Protein AF-A0A965MWP8-F1 (afdb_monomer)

Solvent-accessible surface area (backbone atoms only — not comparable to full-atom values): 6562 Å² total; per-residue (Å²): 141,89,75,74,89,81,46,80,85,71,49,53,64,36,56,44,49,54,52,50,51,52,49,51,54,51,52,52,52,54,35,45,76,64,71,75,47,90,73,47,69,45,80,42,72,54,68,62,58,76,45,44,52,76,66,56,47,51,54,48,54,47,40,63,69,72,67,52,70,83,52,51,76,46,77,44,62,85,58,80,91,51,65,90,78,44,96,73,81,87,46,74,46,77,56,96,88,39,82,42,78,58,130

Sequence (103 aa):
PIHEDFSYASFSEGEKMRIDLSLLFTWREVARMKNSVNTNLLIMDEVFDSSLDGFGTEEFLKIIRYVIKDANVFVISHKTGLEDKFESVIKFEKVKGFSRMVV

Foldseek 3Di:
DPDPPDDLVNDALLVNLVVVVVVVVVVVVVCVVVVVDDAQEAEAEASPAPRDDPVRVVVVLCCVPPVDPNHDYHYHHPDPPCCVSDPDDWDWDADPNDIDTDD

Mean predicted aligned error: 6.61 Å

Secondary structure (DSSP, 8-state):
-------GGGS-HHHHHHHHHHHHHHHHHHHHHTTS----EEEEESTTSSS--HHHHHHHHHIIIII--S-EEEEE---TT-GGGSS---EEEEETTEEEEE-

Nearest PDB structures (foldseek):
  1f2t-assembly1_B  TM=6.663E-01  e=1.523E-05  Pyrococcus furiosus
  3qks-assembly1_B  TM=6.522E-01  e=3.146E-05  Pyrococcus furiosus
  1f2u-assembly1_D  TM=6.867E-01  e=2.959E-04  Pyrococcus furiosus
  1ii8-assembly1_B  TM=6.257E-01  e=1.992E-04  Pyrococcus furiosus
  3qkr-assembly1_B  TM=6.202E-01  e=2.428E-04  Pyrococcus furiosus

pLDDT: mean 84.42, std 8.91, range [51.06, 96.12]

Structure (mmCIF, N/CA/C/O backbone):
data_AF-A0A965MWP8-F1
#
_entry.id   AF-A0A965MWP8-F1
#
loop_
_atom_site.group_PDB
_atom_site.id
_atom_site.type_symbol
_atom_site.label_atom_id
_atom_site.label_alt_id
_atom_site.label_comp_id
_atom_site.label_asym_id
_atom_site.label_entity_id
_atom_site.label_seq_id
_atom_site.pdbx_PDB_ins_code
_atom_site.Cartn_x
_atom_site.Cartn_y
_atom_site.Cartn_z
_atom_site.occupancy
_atom_site.B_iso_or_equiv
_atom_site.auth_seq_id
_atom_site.auth_comp_id
_atom_site.auth_asym_id
_atom_site.auth_atom_id
_atom_site.pdbx_PDB_model_num
ATOM 1 N N . PRO A 1 1 ? 38.820 2.718 6.487 1.00 51.06 1 PRO A N 1
ATOM 2 C CA . PRO A 1 1 ? 37.371 2.599 6.786 1.00 51.06 1 PRO A CA 1
ATOM 3 C C . PRO A 1 1 ? 36.496 2.478 5.514 1.00 51.06 1 PRO A C 1
ATOM 5 O O . PRO A 1 1 ? 35.422 3.055 5.457 1.00 51.06 1 PRO A O 1
ATOM 8 N N . ILE A 1 2 ? 36.958 1.741 4.487 1.00 56.53 2 ILE A N 1
ATOM 9 C CA . ILE A 1 2 ? 36.350 1.715 3.133 1.00 56.53 2 ILE A CA 1
ATOM 10 C C . ILE A 1 2 ? 35.634 0.381 2.829 1.00 56.53 2 ILE A C 1
ATOM 12 O O . ILE A 1 2 ? 34.998 0.248 1.796 1.00 56.53 2 ILE A O 1
ATOM 16 N N . HIS A 1 3 ? 35.642 -0.580 3.751 1.00 60.59 3 HIS A N 1
ATOM 17 C CA . HIS A 1 3 ? 34.859 -1.809 3.624 1.00 60.59 3 HIS A CA 1
ATOM 18 C C . HIS A 1 3 ? 34.325 -2.211 4.996 1.00 60.59 3 HIS A C 1
ATOM 20 O O . HIS A 1 3 ? 34.868 -3.089 5.655 1.00 60.59 3 HIS A O 1
ATOM 26 N N . GLU A 1 4 ? 33.289 -1.520 5.461 1.00 62.12 4 GLU A N 1
ATOM 27 C CA . GLU A 1 4 ? 32.244 -2.286 6.133 1.00 62.12 4 GLU A CA 1
ATOM 28 C C . GLU A 1 4 ? 31.450 -2.950 5.009 1.00 62.12 4 GLU A C 1
ATOM 30 O O . GLU A 1 4 ? 31.057 -2.269 4.058 1.00 62.12 4 GLU A O 1
ATOM 35 N N . ASP A 1 5 ? 31.288 -4.272 5.073 1.00 71.00 5 A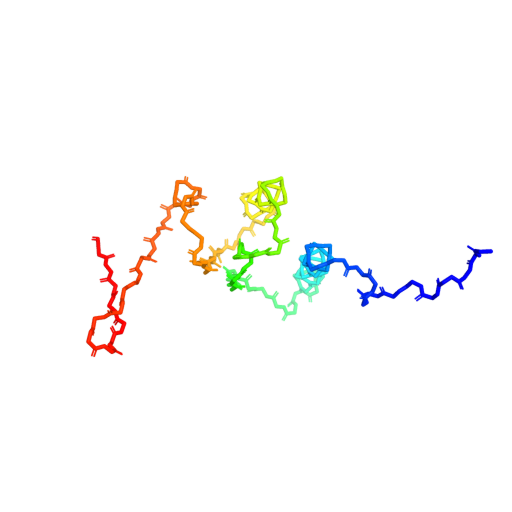SP A N 1
ATOM 36 C CA . ASP A 1 5 ? 30.460 -5.042 4.144 1.00 71.00 5 ASP A CA 1
ATOM 37 C C . ASP A 1 5 ? 28.995 -4.642 4.345 1.00 71.00 5 ASP A C 1
ATOM 39 O O . ASP A 1 5 ? 28.216 -5.293 5.045 1.00 71.00 5 ASP A O 1
ATOM 43 N N . PHE A 1 6 ? 28.641 -3.492 3.780 1.00 78.75 6 PHE A N 1
ATOM 44 C CA . PHE A 1 6 ? 27.314 -2.925 3.870 1.00 78.75 6 PHE A CA 1
ATOM 45 C C . PHE A 1 6 ? 26.363 -3.829 3.086 1.00 78.75 6 PHE A C 1
ATOM 47 O O . PHE A 1 6 ? 26.480 -3.986 1.870 1.00 78.75 6 PHE A O 1
ATOM 54 N N . SER A 1 7 ? 25.444 -4.470 3.799 1.00 87.38 7 SER A N 1
ATOM 55 C CA . SER A 1 7 ? 24.510 -5.446 3.239 1.00 87.38 7 SER A CA 1
ATOM 56 C C . SER A 1 7 ? 23.076 -4.969 3.435 1.00 87.38 7 SER A C 1
ATOM 58 O O . SER A 1 7 ? 22.824 -4.031 4.186 1.00 87.38 7 SER A O 1
ATOM 60 N N . TYR A 1 8 ? 22.102 -5.632 2.805 1.00 88.19 8 TYR A N 1
ATOM 61 C CA . TYR A 1 8 ? 20.685 -5.321 3.036 1.00 88.19 8 TYR A CA 1
ATOM 62 C C . TYR A 1 8 ? 20.318 -5.355 4.536 1.00 88.19 8 TYR A C 1
ATOM 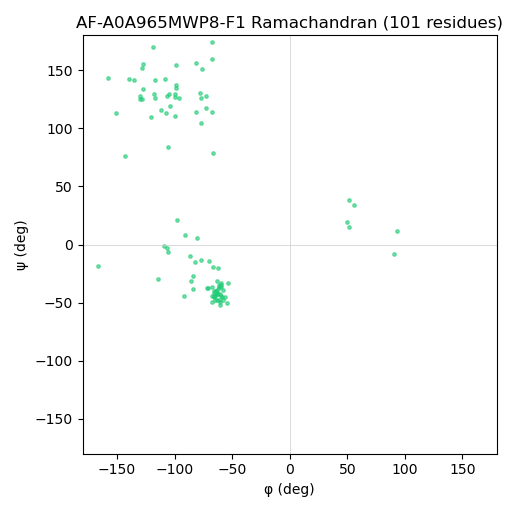64 O O . TYR A 1 8 ? 19.507 -4.562 5.009 1.00 88.19 8 TYR A O 1
ATOM 72 N N . ALA A 1 9 ? 20.969 -6.230 5.312 1.00 89.25 9 ALA A N 1
ATOM 73 C CA . ALA A 1 9 ? 20.760 -6.335 6.753 1.00 89.25 9 ALA A CA 1
ATOM 74 C C . ALA A 1 9 ? 21.238 -5.099 7.539 1.00 89.25 9 ALA A C 1
ATOM 76 O O . ALA A 1 9 ? 20.786 -4.902 8.665 1.00 89.25 9 ALA A O 1
ATOM 77 N N . SER A 1 10 ? 22.106 -4.270 6.951 1.00 90.12 10 SER A N 1
ATOM 78 C CA . SER A 1 10 ? 22.641 -3.043 7.551 1.00 90.12 10 SER A CA 1
ATOM 79 C C . SER A 1 10 ? 21.656 -1.865 7.520 1.00 90.12 10 SER A C 1
ATOM 81 O O . SER A 1 10 ? 21.891 -0.869 8.198 1.00 90.12 10 SER A O 1
ATOM 83 N N . PHE A 1 11 ? 20.564 -1.957 6.753 1.00 88.81 11 PHE A N 1
ATOM 84 C CA . PHE A 1 11 ? 19.542 -0.910 6.658 1.00 88.81 11 PHE A CA 1
ATOM 85 C C . PHE A 1 11 ? 18.539 -0.942 7.821 1.00 88.81 11 PHE A C 1
ATOM 87 O O . PHE A 1 11 ? 18.272 -1.990 8.415 1.00 88.81 11 PHE A O 1
ATOM 94 N N . SER A 1 12 ? 17.917 0.206 8.097 1.00 87.69 12 SER A N 1
ATOM 95 C CA . SER A 1 12 ? 16.724 0.280 8.947 1.00 87.69 12 SER A CA 1
ATOM 96 C C . SER A 1 12 ? 15.517 -0.393 8.282 1.00 87.69 12 SER A C 1
ATOM 98 O O . SER A 1 12 ? 15.453 -0.527 7.060 1.00 87.69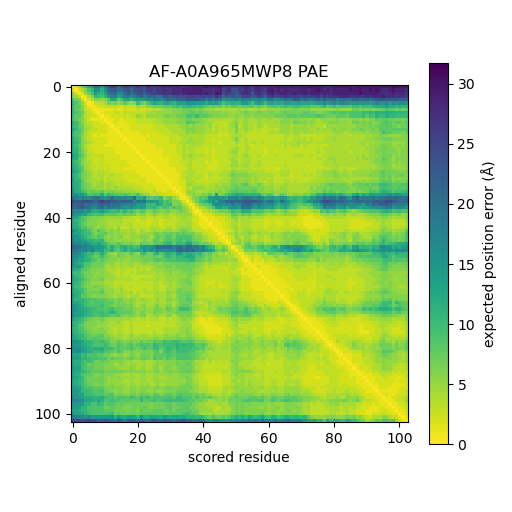 12 SER A O 1
ATOM 100 N N . GLU A 1 13 ? 14.512 -0.774 9.070 1.00 84.44 13 GLU A N 1
ATOM 101 C CA . GLU A 1 13 ? 13.305 -1.435 8.549 1.00 84.44 13 GLU A CA 1
ATOM 102 C C . GLU A 1 13 ? 12.541 -0.578 7.525 1.00 84.44 13 GLU A C 1
ATOM 104 O O . GLU A 1 13 ? 12.004 -1.097 6.548 1.00 84.44 13 GLU A O 1
ATOM 109 N N . GLY A 1 14 ? 12.547 0.748 7.682 1.00 83.00 14 GLY A N 1
ATOM 110 C CA . GLY A 1 14 ? 11.948 1.652 6.699 1.00 83.00 14 GLY A CA 1
ATOM 111 C C . GLY A 1 14 ? 12.725 1.738 5.389 1.00 83.00 14 GLY A C 1
ATOM 112 O O . GLY A 1 14 ? 12.132 1.810 4.313 1.00 83.00 14 GLY A O 1
ATOM 113 N N . GLU A 1 15 ? 14.055 1.703 5.452 1.00 86.88 15 GLU A N 1
ATOM 114 C CA . GLU A 1 15 ? 14.901 1.659 4.257 1.00 86.88 15 GLU A CA 1
ATOM 115 C C . GLU A 1 15 ? 14.746 0.337 3.511 1.00 86.88 15 GLU A C 1
ATOM 117 O O . GLU A 1 15 ? 14.556 0.353 2.295 1.00 86.88 15 GLU A O 1
ATOM 122 N N . LYS A 1 16 ? 14.744 -0.783 4.242 1.00 88.75 16 LYS A N 1
ATOM 123 C CA . LYS A 1 16 ? 14.454 -2.116 3.704 1.00 88.75 16 LYS A CA 1
ATOM 124 C C . LYS A 1 16 ? 13.111 -2.142 2.981 1.00 88.75 16 LYS A C 1
ATOM 126 O O . LYS A 1 16 ? 13.070 -2.478 1.802 1.00 88.75 16 LYS A O 1
ATOM 131 N N . MET A 1 17 ? 12.052 -1.649 3.628 1.00 85.75 17 MET A N 1
ATOM 132 C CA . MET A 1 17 ? 10.720 -1.549 3.026 1.00 85.75 17 MET A CA 1
ATOM 133 C C . MET A 1 17 ? 10.738 -0.730 1.726 1.00 85.75 17 MET A C 1
ATOM 135 O O . MET A 1 17 ? 10.177 -1.153 0.719 1.00 85.75 17 MET A O 1
ATOM 139 N N . ARG A 1 18 ? 11.414 0.428 1.690 1.00 85.19 18 ARG A N 1
ATOM 140 C CA . ARG A 1 18 ? 11.522 1.231 0.455 1.00 85.19 18 ARG A CA 1
ATOM 141 C C . ARG A 1 18 ? 12.250 0.488 -0.669 1.00 85.19 18 ARG A C 1
ATOM 143 O O . ARG A 1 18 ? 11.854 0.616 -1.831 1.00 85.19 18 ARG A O 1
ATOM 150 N N . ILE A 1 19 ? 13.293 -0.276 -0.344 1.00 89.56 19 ILE A N 1
ATOM 151 C CA . ILE A 1 19 ? 14.013 -1.116 -1.311 1.00 89.56 19 ILE A CA 1
ATOM 152 C C . ILE A 1 19 ? 13.085 -2.212 -1.844 1.00 89.56 19 ILE A C 1
ATOM 154 O O . ILE A 1 19 ? 12.960 -2.364 -3.059 1.00 89.56 19 ILE A O 1
ATOM 158 N N . ASP A 1 20 ? 12.377 -2.910 -0.959 1.00 88.44 20 ASP A N 1
ATOM 159 C CA . ASP A 1 20 ? 11.475 -4.005 -1.319 1.00 88.44 20 ASP A CA 1
ATOM 160 C C . ASP A 1 20 ? 10.310 -3.524 -2.189 1.00 88.44 20 ASP A C 1
ATOM 162 O O . ASP A 1 20 ? 10.007 -4.134 -3.215 1.00 88.44 20 ASP A O 1
ATOM 166 N N . LEU A 1 21 ? 9.716 -2.373 -1.858 1.00 86.75 21 LEU A N 1
ATOM 167 C CA . LEU A 1 21 ? 8.692 -1.721 -2.677 1.00 86.75 21 LEU A CA 1
ATOM 168 C C . LEU A 1 21 ? 9.220 -1.370 -4.073 1.00 86.75 21 LEU A C 1
ATOM 170 O O . LEU A 1 21 ? 8.557 -1.628 -5.079 1.00 86.75 21 LEU A O 1
ATOM 174 N N . SER A 1 22 ? 10.435 -0.822 -4.152 1.00 87.75 22 SER A N 1
ATOM 175 C CA . SER A 1 22 ? 11.071 -0.468 -5.427 1.00 87.75 22 SER A CA 1
ATOM 176 C C . SER A 1 22 ? 11.322 -1.706 -6.295 1.00 87.75 22 SER A C 1
ATOM 178 O O . SER A 1 22 ? 11.059 -1.690 -7.503 1.00 87.75 22 SER A O 1
ATOM 180 N N . LEU A 1 23 ? 11.782 -2.802 -5.684 1.00 91.50 23 LEU A N 1
ATOM 181 C CA . LEU A 1 23 ? 11.972 -4.087 -6.356 1.00 91.50 23 LEU A CA 1
ATOM 182 C C . LEU A 1 23 ? 10.640 -4.683 -6.815 1.00 91.50 23 LEU A C 1
ATOM 184 O O . LEU A 1 23 ? 10.540 -5.114 -7.963 1.00 91.50 23 LEU A O 1
ATOM 188 N N . LEU A 1 24 ? 9.608 -4.660 -5.970 1.00 88.62 24 LEU A N 1
ATOM 189 C CA . LEU A 1 24 ? 8.271 -5.151 -6.299 1.00 88.62 24 LEU A CA 1
ATOM 190 C C . LEU A 1 24 ? 7.697 -4.422 -7.517 1.00 88.62 24 LEU A C 1
ATOM 192 O O . LEU A 1 24 ? 7.230 -5.070 -8.458 1.00 88.62 24 LEU A O 1
ATOM 196 N N . PHE A 1 25 ? 7.775 -3.088 -7.549 1.00 85.81 25 PHE A N 1
ATOM 197 C CA . PHE A 1 25 ? 7.300 -2.314 -8.697 1.00 85.81 25 PHE A CA 1
ATOM 198 C C . PHE A 1 25 ? 8.123 -2.581 -9.956 1.00 85.81 25 PHE A C 1
ATOM 200 O O . PHE A 1 25 ? 7.545 -2.755 -11.029 1.00 85.81 25 PHE A O 1
ATOM 207 N N . THR A 1 26 ? 9.445 -2.708 -9.830 1.00 89.88 26 THR A N 1
ATOM 208 C CA . THR A 1 26 ? 10.323 -3.059 -10.957 1.00 89.88 26 THR A CA 1
ATOM 209 C C . THR A 1 26 ? 9.951 -4.419 -11.546 1.00 89.88 26 THR A C 1
ATOM 211 O O . THR A 1 26 ? 9.752 -4.548 -12.754 1.00 89.88 26 THR A O 1
ATOM 214 N N . TRP A 1 27 ? 9.801 -5.442 -10.703 1.00 87.50 27 TRP A N 1
ATOM 215 C CA . TRP A 1 27 ? 9.462 -6.790 -11.152 1.00 87.50 27 TRP A CA 1
ATOM 216 C C . TRP A 1 27 ? 8.056 -6.883 -11.734 1.00 87.50 27 TRP A C 1
ATOM 218 O O . TRP A 1 27 ? 7.863 -7.575 -12.735 1.00 87.50 27 TRP A O 1
ATOM 228 N N . ARG A 1 28 ? 7.091 -6.149 -11.173 1.00 84.75 28 ARG A N 1
ATOM 229 C CA . ARG A 1 28 ? 5.742 -6.035 -11.739 1.00 84.75 28 ARG A CA 1
ATOM 230 C C . ARG A 1 28 ? 5.778 -5.467 -13.158 1.00 84.75 28 ARG A C 1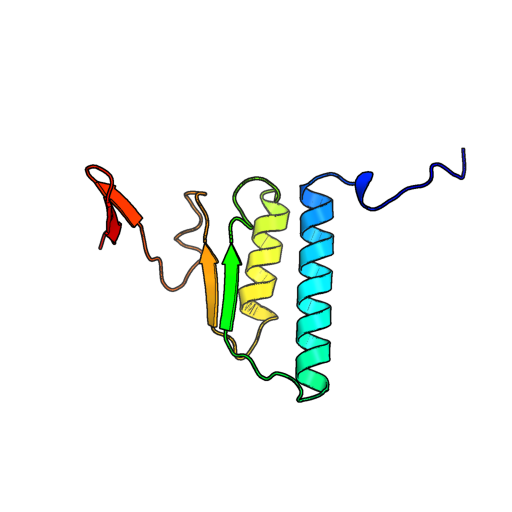
ATOM 232 O O . ARG A 1 28 ? 5.134 -6.011 -14.052 1.00 84.75 28 ARG A O 1
ATOM 239 N N . GLU A 1 29 ? 6.554 -4.410 -13.376 1.00 85.06 29 GLU A N 1
ATOM 240 C CA . GLU A 1 29 ? 6.714 -3.796 -14.695 1.00 85.06 29 GLU A CA 1
ATOM 241 C C . GLU A 1 29 ? 7.397 -4.741 -15.694 1.00 85.06 29 GLU A C 1
ATOM 243 O O . GLU A 1 29 ? 6.902 -4.933 -16.807 1.00 85.06 29 GLU A O 1
ATOM 248 N N . VAL A 1 30 ? 8.465 -5.429 -15.279 1.00 87.62 30 VAL A N 1
ATOM 249 C CA . VAL A 1 30 ? 9.142 -6.441 -16.107 1.00 87.62 30 VAL A CA 1
ATOM 250 C C . VAL A 1 30 ? 8.199 -7.594 -16.476 1.00 87.62 30 VAL A C 1
ATOM 252 O O . VAL A 1 30 ? 8.180 -8.030 -17.631 1.00 87.62 30 VAL A O 1
ATOM 255 N N . ALA A 1 31 ? 7.395 -8.082 -15.528 1.00 84.62 31 ALA A N 1
ATOM 256 C CA . ALA A 1 31 ? 6.428 -9.154 -15.765 1.00 84.62 31 ALA A CA 1
ATOM 257 C C . ALA A 1 31 ? 5.335 -8.737 -16.764 1.00 84.62 31 ALA A C 1
ATOM 259 O O . ALA A 1 31 ? 4.994 -9.519 -17.660 1.00 84.62 31 ALA A O 1
ATOM 260 N N . ARG A 1 32 ? 4.852 -7.488 -16.661 1.00 81.50 32 ARG A N 1
ATOM 261 C CA . ARG A 1 32 ? 3.895 -6.899 -17.606 1.00 81.50 32 ARG A CA 1
ATOM 262 C C . ARG A 1 32 ? 4.491 -6.794 -19.008 1.00 81.50 32 ARG A C 1
ATOM 264 O O . ARG A 1 32 ? 3.866 -7.234 -19.967 1.00 81.50 32 ARG A O 1
ATOM 271 N N . MET A 1 33 ? 5.715 -6.273 -19.135 1.00 84.38 33 MET A N 1
ATOM 272 C CA . MET A 1 33 ? 6.403 -6.138 -20.429 1.00 84.38 33 MET A CA 1
ATOM 273 C C . MET A 1 33 ? 6.614 -7.482 -21.133 1.00 84.38 33 MET A C 1
ATOM 275 O O . MET A 1 33 ? 6.536 -7.557 -22.357 1.00 84.38 33 MET A O 1
ATOM 279 N N . LYS A 1 34 ? 6.865 -8.555 -20.376 1.00 82.69 34 LYS A N 1
ATOM 280 C CA . LYS A 1 34 ? 7.040 -9.904 -20.930 1.00 82.69 34 LYS A CA 1
ATOM 281 C C . LYS A 1 34 ? 5.722 -10.622 -21.259 1.00 82.69 34 LYS A C 1
ATOM 283 O O . LYS A 1 34 ? 5.774 -11.804 -21.594 1.00 82.69 34 LYS A O 1
ATOM 288 N N . ASN A 1 35 ? 4.557 -9.963 -21.141 1.00 69.69 35 ASN A N 1
ATOM 289 C CA . ASN A 1 35 ? 3.215 -10.556 -21.302 1.00 69.69 35 ASN A CA 1
ATOM 290 C C . ASN A 1 35 ? 3.004 -11.853 -20.495 1.00 69.69 35 ASN A C 1
ATOM 292 O O . ASN A 1 35 ? 2.128 -12.655 -20.803 1.00 69.69 35 ASN A O 1
ATOM 296 N N . SER A 1 36 ? 3.830 -12.089 -19.475 1.00 61.69 36 SER A N 1
ATOM 297 C CA . SER A 1 36 ? 3.853 -13.365 -18.760 1.00 61.69 36 SER A CA 1
ATOM 298 C C . SER A 1 36 ? 2.784 -13.401 -17.670 1.00 61.69 36 SER A C 1
ATOM 300 O O . SER A 1 36 ? 2.288 -14.469 -17.332 1.00 61.69 36 SER A O 1
ATOM 302 N N . VAL A 1 37 ? 2.415 -12.231 -17.139 1.00 62.53 37 VAL A N 1
ATOM 303 C CA . VAL A 1 37 ? 1.383 -12.053 -16.116 1.00 62.53 37 VAL A CA 1
ATOM 304 C C . VAL A 1 37 ? 0.774 -10.660 -16.300 1.00 62.53 37 VAL A C 1
ATOM 306 O O . VAL A 1 37 ? 1.455 -9.658 -16.094 1.00 62.53 37 VAL A O 1
ATOM 309 N N . ASN A 1 38 ? -0.497 -10.579 -16.700 1.00 66.94 38 ASN A N 1
ATOM 310 C CA . ASN A 1 38 ? -1.253 -9.325 -16.694 1.00 66.94 38 ASN A CA 1
ATOM 311 C C . ASN A 1 38 ? -2.249 -9.364 -15.529 1.00 66.94 38 ASN A C 1
ATOM 313 O O . ASN A 1 38 ? -3.387 -9.803 -15.687 1.00 66.94 38 ASN A O 1
ATOM 317 N N . THR A 1 39 ? -1.785 -9.000 -14.333 1.00 76.75 39 THR A N 1
ATOM 318 C CA . THR A 1 39 ? -2.622 -8.917 -13.132 1.00 76.75 39 THR A CA 1
ATOM 319 C C . THR A 1 39 ? -3.030 -7.474 -12.868 1.00 76.75 39 THR A C 1
ATOM 321 O O . THR A 1 39 ? -2.202 -6.570 -12.750 1.00 76.75 39 THR A O 1
ATOM 324 N N . ASN A 1 40 ? -4.335 -7.272 -12.715 1.00 86.00 40 ASN A N 1
ATOM 325 C CA . ASN A 1 40 ? -4.943 -5.997 -12.343 1.00 86.00 40 ASN A CA 1
ATOM 326 C C . ASN A 1 40 ? -5.249 -5.925 -10.836 1.00 86.00 40 ASN A C 1
ATOM 328 O O . ASN A 1 40 ? -6.120 -5.162 -10.432 1.00 86.00 40 ASN A O 1
ATOM 332 N N . LEU A 1 41 ? -4.589 -6.744 -10.014 1.00 88.62 41 LEU A N 1
ATOM 333 C CA . LEU A 1 41 ? -4.806 -6.831 -8.572 1.00 88.62 41 LEU A CA 1
ATOM 334 C C . LEU A 1 41 ? -3.463 -6.747 -7.851 1.00 88.62 41 LEU A C 1
ATOM 336 O O . LEU A 1 41 ? -2.543 -7.504 -8.159 1.00 88.62 41 LEU A O 1
ATOM 340 N N . LEU A 1 42 ? -3.374 -5.839 -6.885 1.00 89.62 42 LEU A N 1
ATOM 341 C CA . LEU A 1 42 ? -2.246 -5.698 -5.973 1.00 89.62 42 LEU A CA 1
ATOM 342 C C . LEU A 1 42 ? -2.785 -5.651 -4.543 1.00 89.62 42 LEU A C 1
ATOM 344 O O . LEU A 1 42 ? -3.636 -4.820 -4.244 1.00 89.62 42 LEU A O 1
ATOM 348 N N . ILE A 1 43 ? -2.295 -6.533 -3.675 1.00 91.25 43 ILE A N 1
ATOM 349 C CA . ILE A 1 43 ? -2.647 -6.564 -2.252 1.00 91.25 43 ILE A CA 1
ATOM 350 C C . ILE A 1 43 ? -1.373 -6.287 -1.460 1.00 91.25 43 ILE A C 1
ATOM 352 O O . ILE A 1 43 ? -0.360 -6.950 -1.673 1.00 91.25 43 ILE A O 1
ATOM 356 N N . MET A 1 44 ? -1.432 -5.292 -0.583 1.00 89.69 44 MET A N 1
ATOM 357 C CA . MET A 1 44 ? -0.311 -4.793 0.207 1.00 89.69 44 MET A CA 1
ATOM 358 C C . MET A 1 44 ? -0.660 -4.955 1.683 1.00 89.69 44 MET A C 1
ATOM 360 O O . MET A 1 44 ? -1.546 -4.253 2.165 1.00 89.69 44 MET A O 1
ATOM 364 N N . ASP A 1 45 ? -0.003 -5.877 2.381 1.00 89.06 45 ASP A N 1
ATOM 365 C CA . ASP A 1 45 ? -0.273 -6.151 3.796 1.00 89.06 45 ASP A CA 1
ATOM 366 C C . ASP A 1 45 ? 0.742 -5.455 4.709 1.00 89.06 45 ASP A C 1
ATOM 368 O O . ASP A 1 45 ? 1.929 -5.411 4.389 1.00 89.06 45 ASP A O 1
ATOM 372 N N . GLU A 1 46 ? 0.256 -4.860 5.799 1.00 85.50 46 GLU A N 1
ATOM 373 C CA . GLU A 1 46 ? 1.015 -4.159 6.853 1.00 85.50 46 GLU A CA 1
ATOM 374 C C . GLU A 1 46 ? 2.010 -3.068 6.388 1.00 85.50 46 GLU A C 1
ATOM 376 O O . GLU A 1 46 ? 2.838 -2.584 7.163 1.00 85.50 46 GLU A O 1
ATOM 381 N N . VAL A 1 47 ? 1.921 -2.595 5.139 1.00 81.62 47 VAL A N 1
ATOM 382 C CA . VAL A 1 47 ? 2.921 -1.680 4.545 1.00 81.62 47 VAL A CA 1
ATOM 383 C C . VAL A 1 47 ? 3.050 -0.327 5.254 1.00 81.62 47 VAL A C 1
ATOM 385 O O . VAL A 1 47 ? 4.075 0.343 5.129 1.00 81.62 47 VAL A O 1
ATOM 388 N N . PHE A 1 48 ? 2.035 0.080 6.020 1.00 80.56 48 PHE A N 1
ATOM 389 C CA . PHE A 1 48 ? 2.010 1.355 6.743 1.00 80.56 48 PHE A CA 1
ATOM 390 C C . PHE A 1 48 ? 2.224 1.239 8.256 1.00 80.56 48 PHE A C 1
ATOM 392 O O . PHE A 1 48 ? 2.328 2.275 8.921 1.00 80.56 48 PHE A O 1
ATOM 399 N N . ASP A 1 49 ? 2.282 0.028 8.812 1.00 76.38 49 ASP A N 1
ATOM 400 C CA . ASP A 1 49 ? 2.012 -0.178 10.241 1.00 76.38 49 ASP A CA 1
ATOM 401 C C . ASP A 1 49 ? 3.199 0.103 11.164 1.00 76.38 49 ASP A C 1
ATOM 403 O O . ASP A 1 49 ? 3.002 0.310 12.360 1.00 76.38 49 ASP A O 1
ATOM 407 N N . SER A 1 50 ? 4.424 0.204 10.642 1.00 67.38 50 SER A N 1
ATOM 408 C CA . SER A 1 50 ? 5.572 0.626 11.468 1.00 67.38 50 SER A CA 1
ATOM 409 C C . SER A 1 50 ? 6.837 1.019 10.704 1.00 67.38 50 SER A C 1
ATOM 411 O O . SER A 1 50 ? 7.678 1.721 11.262 1.00 67.38 50 SER A O 1
ATOM 413 N N . SER A 1 51 ? 6.984 0.617 9.440 1.00 66.06 51 SER A N 1
ATOM 414 C CA . SER A 1 51 ? 8.252 0.794 8.718 1.00 66.06 51 SER A CA 1
ATOM 415 C C . SER A 1 51 ? 8.397 2.164 8.049 1.00 66.06 51 SER A C 1
ATOM 417 O O . SER A 1 51 ? 9.510 2.671 7.931 1.00 66.06 51 SER A O 1
ATOM 419 N N . LEU A 1 52 ? 7.300 2.787 7.605 1.00 74.31 52 LEU A N 1
ATOM 420 C CA . LEU A 1 52 ? 7.345 4.051 6.862 1.00 74.31 52 LEU A CA 1
ATOM 421 C C . LEU A 1 52 ? 7.042 5.258 7.758 1.00 74.31 52 LEU A C 1
ATOM 423 O O . LEU A 1 52 ? 6.021 5.319 8.449 1.00 74.31 52 LEU A O 1
ATOM 427 N N . ASP A 1 53 ? 7.916 6.259 7.681 1.00 79.94 53 ASP A N 1
ATOM 428 C CA . ASP A 1 53 ? 7.678 7.587 8.236 1.00 79.94 53 ASP A CA 1
ATOM 429 C C . ASP A 1 53 ? 6.558 8.322 7.472 1.00 79.94 53 ASP A C 1
ATOM 431 O O . ASP A 1 53 ? 6.009 7.833 6.476 1.00 79.94 53 ASP A O 1
ATOM 435 N N . GLY A 1 54 ? 6.167 9.505 7.959 1.00 81.50 54 GLY A N 1
ATOM 436 C CA . GLY A 1 54 ? 5.102 10.297 7.332 1.00 81.50 54 GLY A CA 1
ATOM 437 C C . GLY A 1 54 ? 5.398 10.630 5.866 1.00 81.50 54 GLY A C 1
ATOM 438 O O . GLY A 1 54 ? 4.511 10.528 5.022 1.00 81.50 54 GLY A O 1
ATOM 439 N N . PHE A 1 55 ? 6.660 10.936 5.556 1.00 84.31 55 PHE A N 1
ATOM 440 C CA . PHE A 1 55 ? 7.105 11.219 4.194 1.00 84.31 55 PHE A CA 1
ATOM 441 C C . PHE A 1 55 ? 7.048 9.974 3.296 1.00 84.31 55 PHE A C 1
ATOM 443 O O . PHE A 1 55 ? 6.449 10.015 2.223 1.00 84.31 55 PHE A O 1
ATOM 450 N N . GLY A 1 56 ? 7.592 8.839 3.744 1.00 82.06 56 GLY A N 1
ATOM 451 C CA . GLY A 1 56 ? 7.545 7.580 2.999 1.00 82.06 56 GLY A CA 1
ATOM 452 C C . GLY A 1 56 ? 6.118 7.088 2.755 1.00 82.06 56 GLY A C 1
ATOM 453 O O . GLY A 1 56 ? 5.824 6.566 1.681 1.00 82.06 56 GLY A O 1
ATOM 454 N N . THR A 1 57 ? 5.217 7.319 3.712 1.00 84.25 57 THR A N 1
ATOM 455 C CA . THR A 1 57 ? 3.780 7.048 3.564 1.00 84.25 57 THR A CA 1
ATOM 456 C C . THR A 1 57 ? 3.176 7.881 2.427 1.00 84.25 57 THR A C 1
ATOM 458 O O . THR A 1 57 ? 2.471 7.341 1.577 1.00 84.25 57 THR A O 1
ATOM 461 N N . GLU A 1 58 ? 3.459 9.186 2.377 1.00 85.94 58 GLU A N 1
ATOM 462 C CA . GLU A 1 58 ? 2.925 10.085 1.346 1.00 85.94 58 GLU A CA 1
ATOM 463 C C . GLU A 1 58 ? 3.446 9.739 -0.056 1.00 85.94 58 GLU A C 1
ATOM 465 O O .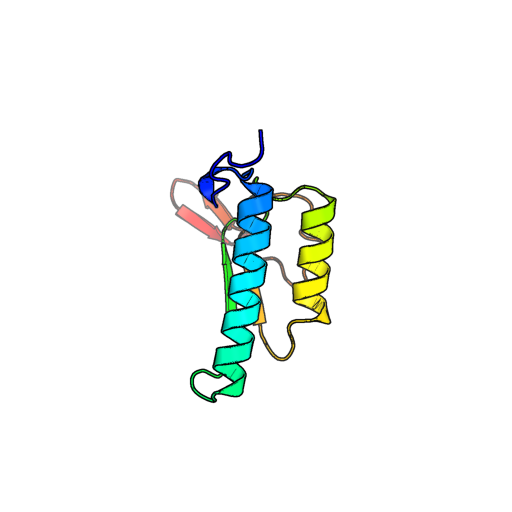 GLU A 1 58 ? 2.667 9.659 -1.008 1.00 85.94 58 GLU A O 1
ATOM 470 N N . GLU A 1 59 ? 4.748 9.484 -0.188 1.00 85.81 59 GLU A N 1
ATOM 471 C CA . GLU A 1 59 ? 5.349 9.097 -1.468 1.00 85.81 59 GLU A CA 1
ATOM 472 C C . GLU A 1 59 ? 4.807 7.754 -1.963 1.00 85.81 59 GLU A C 1
ATOM 474 O O . GLU A 1 59 ? 4.463 7.608 -3.137 1.00 85.81 59 GLU A O 1
ATOM 479 N N . PHE A 1 60 ? 4.623 6.787 -1.064 1.00 85.94 60 PHE A N 1
ATOM 480 C CA . PHE A 1 60 ? 3.989 5.524 -1.415 1.00 85.94 60 PHE A CA 1
ATOM 481 C C . PHE A 1 60 ? 2.540 5.715 -1.896 1.00 85.94 60 PHE A C 1
ATOM 483 O O . PHE A 1 60 ? 2.149 5.151 -2.922 1.00 85.94 60 PHE A O 1
ATOM 490 N N . LEU A 1 61 ? 1.759 6.569 -1.222 1.00 88.19 61 LEU A N 1
ATOM 491 C CA . LEU A 1 61 ? 0.403 6.926 -1.653 1.00 88.19 61 LEU A CA 1
ATOM 492 C C . LEU A 1 61 ? 0.387 7.578 -3.049 1.00 88.19 61 LEU A C 1
ATOM 494 O O . LEU A 1 61 ? -0.525 7.324 -3.840 1.00 88.19 61 LEU A O 1
ATOM 498 N N . LYS A 1 62 ? 1.396 8.390 -3.391 1.00 88.56 62 LYS A N 1
ATOM 499 C CA . LYS A 1 62 ? 1.548 8.951 -4.746 1.00 88.56 62 LYS A CA 1
ATOM 500 C C . LYS A 1 62 ? 1.829 7.858 -5.775 1.00 88.56 62 LYS A C 1
ATOM 502 O O . LYS A 1 62 ? 1.231 7.878 -6.850 1.00 88.56 62 LYS A O 1
ATOM 507 N N . ILE A 1 63 ? 2.683 6.886 -5.454 1.00 87.25 63 ILE A N 1
ATOM 508 C CA . ILE A 1 63 ? 2.999 5.771 -6.358 1.00 87.25 63 ILE A CA 1
ATOM 509 C C . ILE A 1 63 ? 1.741 4.958 -6.676 1.00 87.25 63 ILE A C 1
ATOM 511 O O . ILE A 1 63 ? 1.419 4.771 -7.852 1.00 87.25 63 ILE A O 1
ATOM 515 N N . ILE A 1 64 ? 0.992 4.523 -5.656 1.00 87.62 64 ILE A N 1
ATOM 516 C CA . ILE A 1 64 ? -0.212 3.706 -5.879 1.00 87.62 64 ILE A CA 1
ATOM 517 C C . ILE A 1 64 ? -1.299 4.456 -6.662 1.00 87.62 64 ILE A C 1
ATOM 519 O O . ILE A 1 64 ? -2.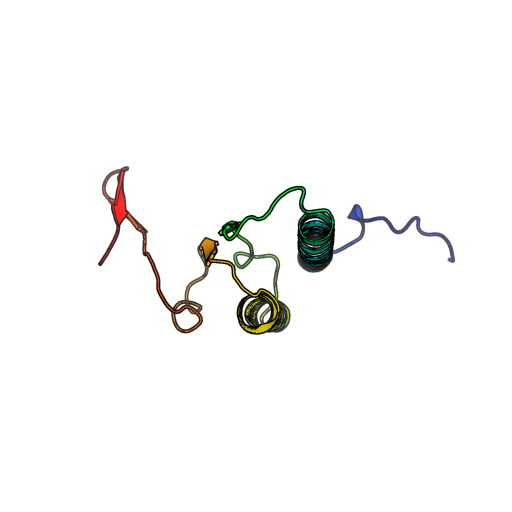027 3.830 -7.422 1.00 87.62 64 ILE A O 1
ATOM 523 N N . ARG A 1 65 ? -1.399 5.785 -6.508 1.00 86.19 65 ARG A N 1
ATOM 524 C CA . ARG A 1 65 ? -2.428 6.603 -7.172 1.00 86.19 65 ARG A CA 1
ATOM 525 C C . ARG A 1 65 ? -2.063 7.012 -8.595 1.00 86.19 65 ARG A C 1
ATOM 527 O O . ARG A 1 65 ? -2.947 7.094 -9.441 1.00 86.19 65 ARG A O 1
ATOM 534 N N . TYR A 1 66 ? -0.795 7.330 -8.851 1.00 85.00 66 TYR A N 1
ATOM 535 C CA . TYR A 1 66 ? -0.391 7.990 -10.098 1.00 85.00 66 TYR A CA 1
ATOM 536 C C . TYR A 1 66 ? 0.510 7.136 -10.990 1.00 85.00 66 TYR A C 1
ATOM 538 O O . TYR A 1 66 ? 0.483 7.291 -12.213 1.00 85.00 66 TYR A O 1
ATOM 546 N N . VAL A 1 67 ? 1.314 6.247 -10.403 1.00 82.31 67 VAL A N 1
ATOM 547 C CA . VAL A 1 67 ? 2.280 5.424 -11.147 1.00 82.31 67 VAL A CA 1
ATOM 548 C C . VAL A 1 67 ? 1.650 4.095 -11.545 1.00 82.31 67 VAL A C 1
ATOM 550 O O . VAL A 1 67 ? 1.780 3.658 -12.690 1.00 82.31 67 VAL A O 1
ATOM 553 N N . ILE A 1 68 ? 0.934 3.461 -10.617 1.00 83.31 68 ILE A N 1
ATOM 554 C CA . ILE A 1 68 ? 0.237 2.205 -10.875 1.00 83.31 68 ILE A CA 1
ATOM 555 C C . ILE A 1 68 ? -1.038 2.497 -11.663 1.00 83.31 68 ILE A C 1
ATOM 557 O O . ILE A 1 68 ? -2.029 2.973 -11.123 1.00 83.31 68 ILE A O 1
ATOM 561 N N . LYS A 1 69 ? -1.008 2.187 -12.958 1.00 80.75 69 LYS A N 1
ATOM 562 C CA . LYS A 1 69 ? -2.186 2.231 -13.828 1.00 80.75 69 LYS A CA 1
ATOM 563 C C . LYS A 1 69 ? -2.786 0.837 -13.993 1.00 80.75 69 LYS A C 1
ATOM 565 O O . LYS A 1 69 ? -2.079 -0.166 -13.844 1.00 80.75 69 LYS A O 1
ATOM 570 N N . ASP A 1 70 ? -4.085 0.812 -14.283 1.00 83.31 70 ASP A N 1
ATOM 571 C CA . ASP A 1 70 ? -4.858 -0.382 -14.643 1.00 83.31 70 ASP A CA 1
ATOM 572 C C . ASP A 1 70 ? -4.797 -1.523 -13.610 1.00 83.31 70 ASP A C 1
ATOM 574 O O . ASP A 1 70 ? -4.817 -2.705 -13.958 1.00 83.31 70 ASP A O 1
ATOM 578 N N . ALA A 1 71 ? -4.716 -1.185 -12.318 1.00 86.12 71 ALA A N 1
ATOM 579 C CA . ALA A 1 71 ? -4.781 -2.164 -11.239 1.00 86.12 71 ALA A CA 1
ATOM 580 C C . ALA A 1 71 ? -5.601 -1.676 -10.043 1.00 86.12 71 ALA A C 1
ATOM 582 O O . ALA A 1 71 ? -5.527 -0.520 -9.638 1.00 86.12 71 ALA A O 1
ATOM 58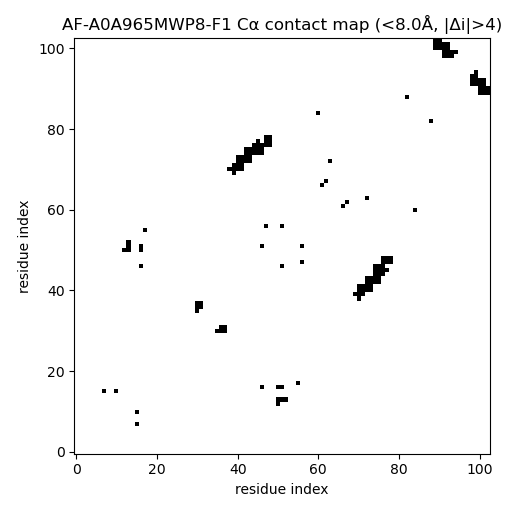3 N N . ASN A 1 72 ? -6.339 -2.612 -9.458 1.00 89.81 72 ASN A N 1
ATOM 584 C CA . ASN A 1 72 ? -7.033 -2.489 -8.191 1.00 89.81 72 ASN A CA 1
ATOM 585 C C . ASN A 1 72 ? -6.023 -2.740 -7.071 1.00 89.81 72 ASN A C 1
ATOM 587 O O . ASN A 1 72 ? -5.485 -3.845 -6.950 1.00 89.81 72 ASN A O 1
ATOM 591 N N . VAL A 1 73 ? -5.749 -1.708 -6.278 1.00 90.81 73 VAL A N 1
ATOM 592 C CA . VAL A 1 73 ? -4.796 -1.773 -5.170 1.00 90.81 73 VAL A CA 1
ATOM 593 C C . VAL A 1 73 ? -5.568 -1.845 -3.858 1.00 90.81 73 VAL A C 1
ATOM 595 O O . VAL A 1 73 ? -6.305 -0.925 -3.518 1.00 90.81 73 VAL A O 1
ATOM 598 N N . PHE A 1 74 ? -5.374 -2.929 -3.116 1.00 92.50 74 PHE A N 1
ATOM 599 C CA . PHE A 1 74 ? -5.873 -3.102 -1.759 1.00 92.50 74 PHE A CA 1
ATOM 600 C C . PHE A 1 74 ? -4.714 -2.938 -0.791 1.00 92.50 74 PHE A C 1
ATOM 602 O O . PHE A 1 74 ? -3.673 -3.576 -0.955 1.00 92.50 74 PHE A O 1
ATOM 609 N N . VAL A 1 75 ? -4.904 -2.100 0.222 1.00 91.12 75 VAL A N 1
ATOM 610 C CA . VAL A 1 75 ? -3.937 -1.949 1.304 1.00 91.12 75 VAL A CA 1
ATOM 611 C C . VAL A 1 75 ? -4.584 -2.366 2.614 1.00 91.12 75 VAL A C 1
ATOM 613 O O . VAL A 1 75 ? -5.683 -1.920 2.935 1.00 91.12 75 VAL A O 1
ATOM 616 N N . ILE A 1 76 ? -3.899 -3.236 3.346 1.00 91.75 76 ILE A N 1
ATOM 617 C CA . ILE A 1 76 ? -4.283 -3.718 4.665 1.00 91.75 76 ILE A CA 1
ATOM 618 C C . ILE A 1 76 ? -3.345 -3.048 5.665 1.00 91.75 76 ILE A C 1
ATOM 620 O O . ILE A 1 76 ? -2.130 -3.012 5.474 1.00 91.75 76 ILE A O 1
ATOM 624 N N . SER A 1 77 ? -3.928 -2.425 6.683 1.00 88.94 77 SER A N 1
ATOM 625 C CA . SER A 1 77 ? -3.185 -1.659 7.675 1.00 88.94 77 SER A CA 1
ATOM 626 C C . SER A 1 77 ? -3.988 -1.536 8.965 1.00 88.94 77 SER A C 1
ATOM 628 O O . SER A 1 77 ? -5.212 -1.383 8.950 1.00 88.94 77 SER A O 1
ATOM 630 N N . HIS A 1 78 ? -3.278 -1.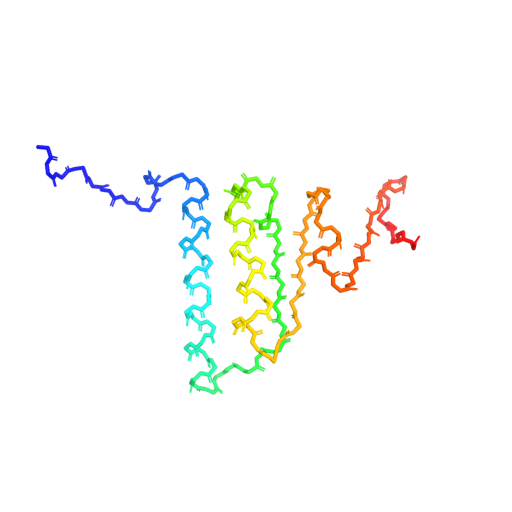578 10.085 1.00 87.12 78 HIS A N 1
ATOM 631 C CA . HIS A 1 78 ? -3.762 -1.257 11.421 1.00 87.12 78 HIS A CA 1
ATOM 632 C C . HIS A 1 78 ? -3.655 0.241 11.755 1.00 87.12 78 HIS A C 1
ATOM 634 O O . HIS A 1 78 ? -4.196 0.688 12.772 1.00 87.12 78 HIS A O 1
ATOM 640 N N . LYS A 1 79 ? -2.974 1.034 10.918 1.00 83.12 79 LYS A N 1
ATOM 641 C CA . LYS A 1 79 ? -2.778 2.473 11.112 1.00 83.12 79 LYS A CA 1
ATOM 642 C C . LYS A 1 79 ? -4.063 3.259 10.851 1.00 83.12 79 LYS A C 1
ATOM 644 O O . LYS A 1 79 ? -4.579 3.313 9.739 1.00 83.12 79 LYS A O 1
ATOM 649 N N . THR A 1 80 ? -4.545 3.929 11.892 1.00 81.81 80 THR A N 1
ATOM 650 C CA . THR A 1 80 ? -5.658 4.886 11.815 1.00 81.81 80 THR A CA 1
ATOM 651 C C . THR A 1 80 ? -5.201 6.215 11.214 1.00 81.81 80 THR A C 1
ATOM 653 O O . THR A 1 80 ? -4.059 6.625 11.430 1.00 81.81 80 THR A O 1
ATOM 656 N N . GLY A 1 81 ? -6.098 6.941 10.549 1.00 81.88 81 GLY A N 1
ATOM 657 C CA . GLY A 1 81 ? -5.830 8.266 9.975 1.00 81.88 81 GLY A CA 1
ATOM 658 C C . GLY A 1 81 ? -5.376 8.249 8.512 1.00 81.88 81 GLY A C 1
ATOM 659 O O . GLY A 1 81 ? -4.894 9.264 8.016 1.00 81.88 81 GLY A O 1
ATOM 660 N N . LEU A 1 82 ? -5.489 7.103 7.838 1.00 81.62 82 LEU A N 1
ATOM 661 C CA . LEU A 1 82 ? -5.251 6.960 6.399 1.00 81.62 82 LEU A CA 1
ATOM 662 C C . LEU A 1 82 ? -6.551 6.784 5.608 1.00 81.62 82 LEU A C 1
ATOM 664 O O . LEU A 1 82 ? -6.511 6.698 4.385 1.00 81.62 82 LEU A O 1
ATOM 668 N N . GLU A 1 83 ? -7.698 6.726 6.279 1.00 86.25 83 GLU A N 1
ATOM 669 C CA . GLU A 1 83 ? -8.993 6.398 5.686 1.00 86.25 83 GLU A CA 1
ATOM 670 C C . GLU A 1 83 ? -9.402 7.416 4.609 1.00 86.25 83 GLU A C 1
ATOM 672 O O . GLU A 1 83 ? -9.932 7.038 3.568 1.00 86.25 83 GLU A O 1
ATOM 677 N N . ASP A 1 84 ? -9.080 8.698 4.808 1.00 87.12 84 ASP A N 1
ATOM 678 C CA . ASP A 1 84 ? -9.318 9.780 3.842 1.00 87.12 84 ASP A CA 1
ATOM 679 C C . ASP A 1 84 ? -8.415 9.689 2.596 1.00 87.12 84 ASP A C 1
ATOM 681 O O . ASP A 1 84 ? -8.660 10.346 1.581 1.00 87.12 84 ASP A O 1
ATOM 685 N N . LYS A 1 85 ? -7.358 8.870 2.658 1.00 86.38 85 LYS A N 1
ATOM 686 C CA . LYS A 1 85 ? -6.421 8.616 1.559 1.00 86.38 85 LYS A CA 1
ATOM 687 C C . LYS A 1 85 ? -6.829 7.432 0.690 1.00 86.38 85 LYS A C 1
ATOM 689 O O . LYS A 1 85 ? -6.061 7.106 -0.218 1.00 86.38 85 LYS A O 1
ATOM 694 N N . PHE A 1 86 ? -8.009 6.847 0.866 1.00 88.69 86 PHE A N 1
ATOM 695 C CA . PHE A 1 86 ? -8.510 5.769 0.010 1.00 88.69 86 PHE A CA 1
ATOM 696 C C . PHE A 1 86 ? -9.915 6.074 -0.514 1.00 88.69 86 PHE A C 1
ATOM 698 O O . PHE A 1 86 ? -10.671 6.823 0.091 1.00 88.69 86 PHE A O 1
ATOM 705 N N . GLU A 1 87 ? -10.245 5.523 -1.684 1.00 89.88 87 GLU A N 1
ATOM 706 C CA . GLU A 1 87 ? -11.574 5.679 -2.296 1.00 89.88 87 GLU A CA 1
ATOM 707 C C . GLU A 1 87 ? -12.644 4.880 -1.544 1.00 89.88 87 GLU A C 1
ATOM 709 O O . GLU A 1 87 ? -13.773 5.332 -1.373 1.00 89.88 87 GLU A O 1
ATOM 714 N N . SER A 1 88 ? -12.272 3.692 -1.072 1.00 91.12 88 SER A N 1
ATOM 715 C CA . SER A 1 88 ? -13.120 2.811 -0.283 1.00 91.12 88 SER A CA 1
ATOM 716 C C . SER A 1 88 ? -12.321 2.263 0.888 1.00 91.12 88 SER A C 1
ATOM 718 O O . SER A 1 88 ? -11.135 1.957 0.755 1.00 91.12 88 SER A O 1
ATOM 720 N N . VAL A 1 89 ? -12.980 2.140 2.036 1.00 92.06 89 VAL A N 1
ATOM 721 C CA . VAL A 1 89 ? -12.394 1.615 3.266 1.00 92.06 89 VAL A CA 1
ATOM 722 C C . VAL A 1 89 ? -13.306 0.518 3.786 1.00 92.06 89 VAL A C 1
ATOM 724 O O . VAL A 1 89 ? -14.495 0.739 4.003 1.00 92.06 89 VAL A O 1
ATOM 727 N N . ILE A 1 90 ? -12.736 -0.667 3.997 1.00 92.94 90 ILE A N 1
ATOM 728 C CA . ILE A 1 90 ? -13.430 -1.795 4.615 1.00 92.94 90 ILE A CA 1
ATOM 729 C C . ILE A 1 90 ? -12.860 -1.965 6.016 1.00 92.94 90 ILE A C 1
ATOM 731 O O . ILE A 1 90 ? -11.695 -2.324 6.182 1.00 92.94 90 ILE A O 1
ATOM 735 N N . LYS A 1 91 ? -13.682 -1.705 7.033 1.00 92.44 91 LYS A N 1
ATOM 736 C CA . LYS A 1 91 ? -13.263 -1.797 8.431 1.00 92.44 91 LYS A CA 1
ATOM 737 C C . LYS A 1 91 ? -13.696 -3.124 9.038 1.00 92.44 91 LYS A C 1
ATOM 739 O O . LYS A 1 91 ? -14.844 -3.538 8.890 1.00 92.44 91 LYS A O 1
ATOM 744 N N . PHE A 1 92 ? -12.789 -3.765 9.768 1.00 93.31 92 PHE A N 1
ATOM 745 C CA . PHE A 1 92 ? -13.071 -4.985 10.518 1.00 93.31 92 PHE A CA 1
ATOM 746 C C . PHE A 1 92 ? -12.880 -4.764 12.016 1.00 93.31 92 PHE A C 1
ATOM 748 O O . PHE A 1 92 ? -11.948 -4.088 12.446 1.00 93.31 92 PHE A O 1
ATOM 755 N N . GLU A 1 93 ? -13.754 -5.372 12.813 1.00 93.94 93 GLU A N 1
ATOM 756 C CA . GLU A 1 93 ? -13.640 -5.436 14.267 1.00 93.94 93 GLU A CA 1
ATOM 757 C C . GLU A 1 93 ? -13.741 -6.886 14.755 1.00 93.94 93 GLU A C 1
ATOM 759 O O . GLU A 1 93 ? -14.333 -7.747 14.097 1.00 93.94 93 GLU A O 1
ATOM 764 N N . LYS A 1 94 ? -13.176 -7.167 15.933 1.00 94.69 94 LYS A N 1
ATOM 765 C CA . LYS A 1 94 ? -13.260 -8.485 16.567 1.00 94.69 94 LYS A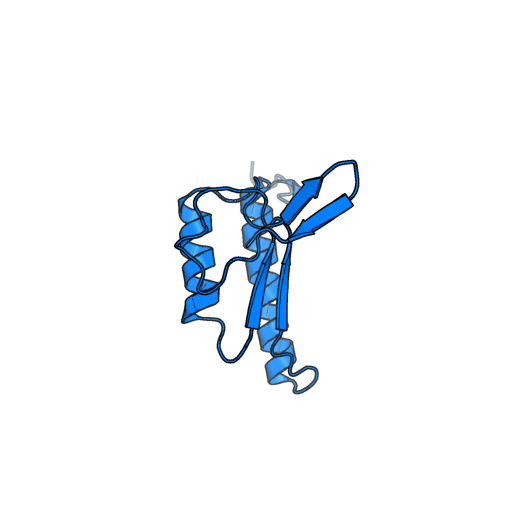 CA 1
ATOM 766 C C . LYS A 1 94 ? -14.345 -8.475 17.640 1.00 94.69 94 LYS A C 1
ATOM 768 O O . LYS A 1 94 ? -14.168 -7.881 18.699 1.00 94.69 94 LYS A O 1
ATOM 773 N N . VAL A 1 95 ? -15.443 -9.189 17.402 1.00 96.12 95 VAL A N 1
ATOM 774 C CA . VAL A 1 95 ? -16.565 -9.325 18.343 1.00 96.12 95 VAL A CA 1
ATOM 775 C C . VAL A 1 95 ? -16.625 -10.759 18.841 1.00 96.12 95 VAL A C 1
ATOM 777 O O . VAL A 1 95 ? -16.870 -11.686 18.073 1.00 96.12 95 VAL A O 1
ATOM 780 N N . LYS A 1 96 ? -16.410 -10.955 20.148 1.00 95.00 96 LYS A N 1
ATOM 781 C CA . LYS A 1 96 ? -16.496 -12.277 20.802 1.00 95.00 96 LYS A CA 1
ATOM 782 C C . LYS A 1 96 ? -15.670 -13.367 20.092 1.00 95.00 96 LYS A C 1
ATOM 784 O O . LYS A 1 96 ? -16.099 -14.509 19.988 1.00 95.00 96 LYS A O 1
ATOM 789 N N . GLY A 1 97 ? -14.491 -13.003 19.588 1.00 94.25 97 GLY A N 1
ATOM 790 C CA . GLY A 1 97 ? -13.592 -13.929 18.892 1.00 94.25 97 GLY A CA 1
ATOM 791 C C . GLY A 1 97 ? -13.789 -14.031 17.377 1.00 94.25 97 GLY A C 1
ATOM 792 O O . GLY A 1 97 ? -12.928 -14.611 16.726 1.00 94.25 97 GLY A O 1
ATOM 793 N N . PHE A 1 98 ? -14.832 -13.423 16.809 1.00 95.81 98 PHE A N 1
ATOM 794 C CA . PHE A 1 98 ? -15.115 -13.448 15.371 1.00 95.81 98 PHE A CA 1
ATOM 795 C C . PHE A 1 98 ? -14.851 -12.090 14.718 1.00 95.81 98 PHE A C 1
ATOM 797 O O . PHE A 1 98 ? -15.140 -11.050 15.311 1.00 95.81 98 PHE A O 1
ATOM 804 N N . SER A 1 99 ? -14.324 -12.097 13.493 1.00 95.69 99 SER A N 1
ATOM 805 C CA . SER A 1 99 ? -14.165 -10.887 12.681 1.00 95.69 99 SER A CA 1
ATOM 806 C C . SER A 1 99 ? -15.501 -10.484 12.066 1.00 95.69 99 SER A C 1
ATOM 808 O O . SER A 1 99 ? -16.183 -11.308 11.457 1.00 95.69 99 SER A O 1
ATOM 810 N N . ARG A 1 100 ? -15.869 -9.210 12.201 1.00 95.38 100 ARG A N 1
ATOM 811 C CA . ARG A 1 100 ? -17.072 -8.628 11.607 1.00 95.38 100 ARG A CA 1
ATOM 812 C C . ARG A 1 100 ? -16.698 -7.385 10.810 1.00 95.38 100 ARG A C 1
ATOM 814 O O . ARG A 1 100 ? -15.947 -6.549 11.301 1.00 95.38 100 ARG A O 1
ATOM 821 N N . MET A 1 101 ? -17.238 -7.269 9.599 1.00 93.94 101 MET A N 1
ATOM 822 C CA . MET A 1 101 ? -17.155 -6.036 8.820 1.00 93.94 101 MET A CA 1
ATOM 823 C C . MET A 1 101 ? -18.084 -4.987 9.440 1.00 93.94 101 MET A C 1
ATOM 825 O O . MET A 1 101 ? -19.265 -5.266 9.675 1.00 93.94 101 MET A O 1
ATOM 829 N N . VAL A 1 102 ? -17.541 -3.808 9.721 1.00 89.06 102 VAL A N 1
ATOM 830 C CA . VAL A 1 102 ? -18.279 -2.651 10.233 1.00 89.06 102 VAL A CA 1
ATOM 831 C C . VAL A 1 102 ? -18.622 -1.764 9.043 1.00 89.06 102 VAL A C 1
ATOM 833 O O . VAL A 1 102 ? -17.733 -1.442 8.254 1.00 89.06 102 VAL A O 1
ATOM 836 N N . VAL A 1 103 ? -19.909 -1.439 8.900 1.00 66.31 103 VAL A N 1
ATOM 837 C CA . VAL A 1 103 ? -20.430 -0.515 7.878 1.00 66.31 103 VAL A CA 1
ATOM 838 C C . VAL A 1 103 ? -20.334 0.910 8.395 1.00 66.31 103 VAL A C 1
ATOM 840 O O . VAL A 1 103 ? -20.690 1.106 9.581 1.00 66.31 103 VAL A O 1
#

Radius of gyration: 16.93 Å; Cα contacts (8 Å, |Δi|>4): 76; chains: 1; bounding box: 58×25×42 Å